Protein AF-A0A0J1GJX9-F1 (afdb_monomer)

Mean predicted aligned error: 9.59 Å

Solvent-accessible surface area (backbone atoms only — not comparable to full-atom values): 8194 Å² total; per-residue (Å²): 124,78,77,81,88,80,82,62,79,52,81,51,104,55,35,36,45,40,58,49,68,53,53,42,70,88,47,72,87,52,58,52,76,51,77,46,82,48,73,61,81,77,81,79,85,67,61,44,85,49,79,60,49,79,47,80,41,67,77,68,82,82,89,75,64,56,48,44,74,46,47,28,43,40,33,40,32,38,56,24,32,77,70,36,75,66,41,80,46,78,49,72,66,86,67,62,91,76,37,49,59,54,71,49,76,44,76,38,44,39,58,29,71,43,74,49,80,42,43,38,28,46,25,73,82,52,72,93,78,88,83,129

Structure (mmCIF, N/CA/C/O backbone):
data_AF-A0A0J1GJX9-F1
#
_entry.id   AF-A0A0J1GJX9-F1
#
loop_
_atom_site.group_PDB
_atom_site.id
_atom_site.type_symbol
_atom_site.label_atom_id
_atom_site.label_alt_id
_atom_site.label_comp_id
_atom_site.label_asym_id
_atom_site.label_entity_id
_atom_site.label_seq_id
_atom_site.pdbx_PDB_ins_code
_atom_site.Cartn_x
_atom_site.Cartn_y
_atom_site.Cartn_z
_atom_site.occupancy
_atom_site.B_iso_or_equiv
_atom_site.auth_seq_id
_atom_site.auth_comp_id
_atom_site.auth_asym_id
_atom_site.auth_atom_id
_atom_site.pdbx_PDB_model_num
ATOM 1 N N . GLN A 1 1 ? -51.329 9.943 44.774 1.00 45.72 1 GLN A N 1
ATOM 2 C CA . GLN A 1 1 ? -50.620 9.897 43.478 1.00 45.72 1 GLN A CA 1
ATOM 3 C C . GLN A 1 1 ? -49.133 9.939 43.810 1.00 45.72 1 GLN A C 1
ATOM 5 O O . GLN A 1 1 ? -48.715 10.898 44.443 1.00 45.72 1 GLN A O 1
ATOM 10 N N . VAL A 1 2 ? -48.376 8.869 43.555 1.00 42.97 2 VAL A N 1
ATOM 11 C CA . VAL A 1 2 ? -46.917 8.863 43.774 1.00 42.97 2 VAL A CA 1
ATOM 12 C C . VAL A 1 2 ? -46.301 9.543 42.557 1.00 42.97 2 VAL A C 1
ATOM 14 O O . VAL A 1 2 ? -46.530 9.093 41.439 1.00 42.97 2 VAL A O 1
ATOM 17 N N . VAL A 1 3 ? -45.600 10.656 42.757 1.00 52.66 3 VAL A N 1
ATOM 18 C CA . VAL A 1 3 ? -44.891 11.365 41.686 1.00 52.66 3 VAL A CA 1
ATOM 19 C C . VAL A 1 3 ? -43.412 11.301 42.021 1.00 52.66 3 VAL A C 1
ATOM 21 O O . VAL A 1 3 ? -42.999 11.846 43.038 1.00 52.66 3 VAL A O 1
ATOM 24 N N . ALA A 1 4 ? -42.618 10.634 41.191 1.00 44.16 4 ALA A N 1
ATOM 25 C CA . ALA A 1 4 ? -41.165 10.730 41.241 1.00 44.16 4 ALA A CA 1
ATOM 26 C C . ALA A 1 4 ? -40.578 10.222 39.926 1.00 44.16 4 ALA A C 1
ATOM 28 O O . ALA A 1 4 ? -40.877 9.090 39.556 1.00 44.16 4 ALA A O 1
ATOM 29 N N . THR A 1 5 ? -39.704 10.999 39.276 1.00 48.78 5 THR A N 1
ATOM 30 C CA . THR A 1 5 ? -38.343 10.510 38.987 1.00 48.78 5 THR A CA 1
ATOM 31 C C . THR A 1 5 ? -37.391 11.652 38.613 1.00 48.78 5 THR A C 1
ATOM 33 O O . THR A 1 5 ? -37.607 12.350 37.626 1.00 48.78 5 THR A O 1
ATOM 36 N N . THR A 1 6 ? -36.309 11.802 39.377 1.00 45.97 6 THR A N 1
ATOM 37 C CA . THR A 1 6 ? -35.096 12.529 38.974 1.00 45.97 6 THR A CA 1
ATOM 38 C C . THR A 1 6 ? -34.005 11.477 38.803 1.00 45.97 6 THR A C 1
ATOM 40 O O . THR A 1 6 ? -33.721 10.751 39.752 1.00 45.97 6 THR A O 1
ATOM 43 N N . TYR A 1 7 ? -33.418 11.364 37.610 1.00 48.31 7 TYR A N 1
ATOM 44 C CA . TYR A 1 7 ? -32.348 10.405 37.319 1.00 48.31 7 TYR A CA 1
ATOM 45 C C . TYR A 1 7 ? -30.994 11.115 37.404 1.00 48.31 7 TYR A C 1
ATOM 47 O O . TYR A 1 7 ? -30.759 12.079 36.677 1.00 48.31 7 TYR A O 1
ATOM 55 N N . VAL A 1 8 ? -30.108 10.656 38.288 1.00 50.59 8 VAL A N 1
ATOM 56 C CA . VAL A 1 8 ? -28.706 11.100 38.341 1.00 50.59 8 VAL A CA 1
ATOM 57 C C . VAL A 1 8 ? -27.851 9.962 37.798 1.00 50.59 8 VAL A C 1
ATOM 59 O O . VAL A 1 8 ? -27.886 8.861 38.342 1.00 50.59 8 VAL A O 1
ATOM 62 N N . PHE A 1 9 ? -27.117 10.219 36.716 1.00 50.31 9 PHE A N 1
ATOM 63 C CA . PHE A 1 9 ? -26.256 9.238 36.058 1.00 50.31 9 PHE A CA 1
ATOM 64 C C . PHE A 1 9 ? -24.799 9.499 36.441 1.00 50.31 9 PHE A C 1
ATOM 66 O O . PHE A 1 9 ? -24.241 10.528 36.062 1.00 50.31 9 PHE A O 1
ATOM 73 N N . ASN A 1 10 ? -24.173 8.562 37.152 1.00 51.50 10 ASN A N 1
ATOM 74 C CA . ASN A 1 10 ? -22.730 8.586 37.387 1.00 51.50 10 ASN A CA 1
ATOM 75 C C . ASN A 1 10 ? -22.075 7.580 36.435 1.00 51.50 10 ASN A C 1
ATOM 77 O O . ASN A 1 10 ? -22.388 6.390 36.468 1.00 51.50 10 ASN A O 1
ATOM 81 N N . LYS A 1 11 ? -21.207 8.066 35.543 1.00 48.53 11 LYS A N 1
ATOM 82 C CA . LYS A 1 11 ? -20.480 7.223 34.586 1.00 48.53 11 LYS A CA 1
ATOM 83 C C . LYS A 1 11 ? -19.308 6.535 35.292 1.00 48.53 11 LYS A C 1
ATOM 85 O O . LYS A 1 11 ? -18.453 7.227 35.838 1.00 48.53 11 LYS A O 1
ATOM 90 N N . GLN A 1 12 ? -19.217 5.211 35.188 1.00 51.28 12 GLN A N 1
ATOM 91 C CA . GLN A 1 12 ? -18.007 4.441 35.492 1.00 51.28 12 GLN A CA 1
ATOM 92 C C . GLN A 1 12 ? -17.601 3.649 34.245 1.00 51.28 12 GLN A C 1
ATOM 94 O O . GLN A 1 12 ? -18.264 2.680 33.909 1.00 51.28 12 GLN A O 1
ATOM 99 N N . GLU A 1 13 ? -16.558 4.114 33.549 1.00 60.91 13 GLU A N 1
ATOM 100 C CA . GLU A 1 13 ? -15.864 3.570 32.356 1.00 60.91 13 GLU A CA 1
ATOM 101 C C . GLU A 1 13 ? -16.701 2.946 31.205 1.00 60.91 13 GLU A C 1
ATOM 103 O O . GLU A 1 13 ? -16.556 3.404 30.075 1.00 60.91 13 GLU A O 1
ATOM 108 N N . THR A 1 14 ? -17.628 2.014 31.440 1.00 60.19 14 THR A N 1
ATOM 109 C CA . THR A 1 14 ? -18.564 1.423 30.447 1.00 60.19 14 THR A CA 1
ATOM 110 C C . THR A 1 14 ? -19.972 1.125 31.000 1.00 60.19 14 THR A C 1
ATOM 112 O O . THR A 1 14 ? -20.847 0.632 30.282 1.00 60.19 14 THR A O 1
ATOM 115 N N . ALA A 1 15 ? -20.220 1.455 32.268 1.00 70.56 15 ALA A N 1
ATOM 116 C CA . ALA A 1 15 ? -21.483 1.257 32.958 1.00 70.56 15 ALA A CA 1
ATOM 117 C C . ALA A 1 15 ? -22.019 2.580 33.521 1.00 70.56 15 ALA A C 1
ATOM 119 O O . ALA A 1 15 ? -21.286 3.427 34.042 1.00 70.56 15 ALA A O 1
ATOM 120 N N . TYR A 1 16 ? -23.331 2.742 33.426 1.00 81.62 16 TYR A N 1
ATOM 121 C CA . TYR A 1 16 ? -24.086 3.749 34.146 1.00 81.62 16 TYR A CA 1
ATOM 122 C C . TYR A 1 16 ? -24.694 3.087 35.376 1.00 81.62 16 TYR A C 1
ATOM 124 O O . TYR A 1 16 ? -25.414 2.092 35.261 1.00 81.62 16 TYR A O 1
ATOM 132 N N . GLU A 1 17 ? -24.433 3.657 36.546 1.00 85.44 17 GLU A N 1
ATOM 133 C CA . GLU A 1 17 ? -25.197 3.327 37.744 1.00 85.44 17 GLU A CA 1
ATOM 134 C C . GLU A 1 17 ? -26.451 4.199 37.779 1.00 85.44 17 GLU A C 1
ATOM 136 O O . GLU A 1 17 ? -26.377 5.431 37.751 1.00 85.44 17 GLU A O 1
ATOM 141 N N . ILE A 1 18 ? -27.612 3.549 37.825 1.00 86.50 18 ILE A N 1
ATOM 142 C CA . ILE A 1 18 ? -28.914 4.206 37.865 1.00 86.50 18 ILE A CA 1
ATOM 143 C C . ILE A 1 18 ? -29.496 4.014 39.260 1.00 86.50 18 ILE A C 1
ATOM 145 O O . ILE A 1 18 ? -29.917 2.917 39.632 1.00 86.50 18 ILE A O 1
ATOM 149 N N . ALA A 1 19 ? -29.543 5.097 40.031 1.00 88.69 19 ALA A N 1
ATOM 150 C CA . ALA A 1 19 ? -30.250 5.124 41.302 1.00 88.69 19 ALA A CA 1
ATOM 1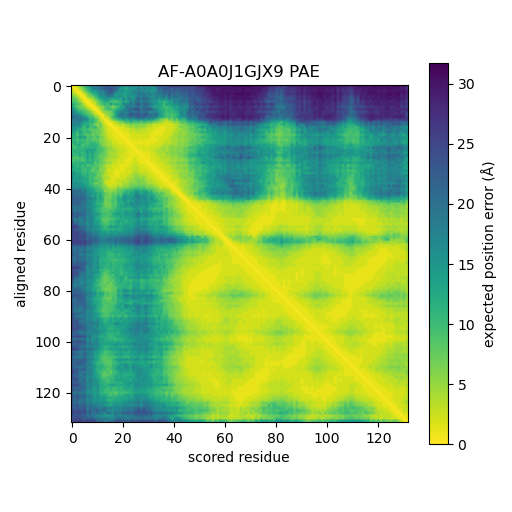51 C C . ALA A 1 19 ? -31.760 5.271 41.060 1.00 88.69 19 ALA A C 1
ATOM 153 O O . ALA A 1 19 ? -32.214 6.260 40.483 1.00 88.69 19 ALA A O 1
ATOM 154 N N . ILE A 1 20 ? -32.541 4.299 41.529 1.00 86.75 20 ILE A N 1
ATOM 155 C CA . ILE A 1 20 ? -34.004 4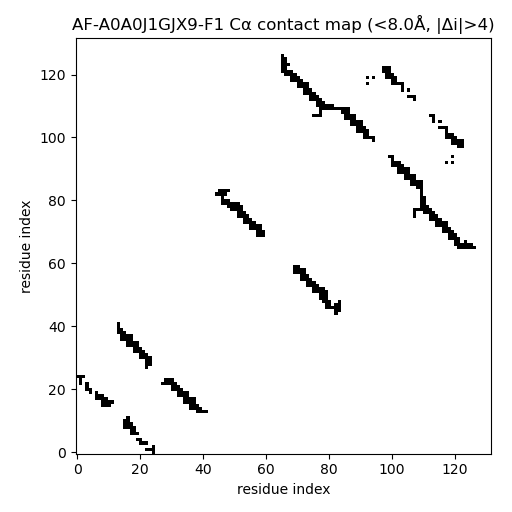.311 41.474 1.00 86.75 20 ILE A CA 1
ATOM 156 C C . ILE A 1 20 ? -34.520 4.537 42.891 1.00 86.75 20 ILE A C 1
ATOM 158 O O . ILE A 1 20 ? -34.271 3.731 43.790 1.00 86.75 20 ILE A O 1
ATOM 162 N N . GLN A 1 21 ? -35.241 5.638 43.088 1.00 93.38 21 GLN A N 1
ATOM 163 C CA . GLN A 1 21 ? -35.791 6.031 44.381 1.00 93.38 21 GLN A CA 1
ATOM 164 C C . GLN A 1 21 ? -37.315 5.955 44.364 1.00 93.38 21 GLN A C 1
ATOM 166 O O . GLN A 1 21 ? -37.963 6.474 43.454 1.00 93.38 21 GLN A O 1
ATOM 171 N N . ALA A 1 22 ? -37.885 5.354 45.404 1.00 90.50 22 ALA A N 1
ATOM 172 C CA . ALA A 1 22 ? -39.301 5.479 45.714 1.00 90.50 22 ALA A CA 1
ATOM 173 C C . ALA A 1 22 ? -39.450 6.390 46.937 1.00 90.50 22 ALA A C 1
ATOM 175 O O . ALA A 1 22 ? -38.805 6.177 47.962 1.00 90.50 22 ALA A O 1
ATOM 176 N N . VAL A 1 23 ? -40.284 7.423 46.808 1.00 93.88 23 VAL A N 1
ATOM 177 C CA . VAL A 1 23 ? -40.519 8.444 47.837 1.00 93.88 23 VAL A CA 1
ATOM 178 C C . VAL A 1 23 ? -42.016 8.513 48.113 1.00 93.88 23 VAL A C 1
ATOM 180 O O . VAL A 1 23 ? -42.827 8.552 47.183 1.00 93.88 23 VAL A O 1
ATOM 183 N N . ASN A 1 24 ? -42.407 8.514 49.387 1.00 90.12 24 ASN A N 1
ATOM 184 C CA . ASN A 1 24 ? -43.808 8.654 49.763 1.00 90.12 24 ASN A CA 1
ATOM 185 C C . ASN A 1 24 ? -44.331 10.058 49.401 1.00 90.12 24 ASN A C 1
ATOM 187 O O . ASN A 1 24 ? -43.719 11.070 49.732 1.00 90.12 24 ASN A O 1
ATOM 191 N N . GLY A 1 25 ? -45.489 10.125 48.737 1.00 86.94 25 GLY A N 1
ATOM 192 C CA . GLY A 1 25 ? -46.056 11.391 48.254 1.00 86.94 25 GLY A CA 1
ATOM 193 C C . GLY A 1 25 ? -46.633 12.314 49.336 1.00 86.94 25 GLY A C 1
ATOM 194 O O . GLY A 1 25 ? -46.917 13.469 49.037 1.00 86.94 25 GLY A O 1
ATOM 195 N N . ALA A 1 26 ? -46.836 11.825 50.562 1.00 91.06 26 ALA A N 1
ATOM 196 C CA . ALA A 1 26 ? -47.351 12.607 51.689 1.00 91.06 26 ALA A CA 1
ATOM 197 C C . ALA A 1 26 ? -46.248 13.079 52.654 1.00 91.06 26 ALA A C 1
ATOM 199 O O . ALA A 1 26 ? -46.417 14.099 53.315 1.00 91.06 26 ALA A O 1
ATOM 200 N N . ASP A 1 27 ? -45.128 12.355 52.737 1.00 88.25 27 ASP A N 1
ATOM 201 C CA . ASP A 1 27 ? -43.981 12.710 53.579 1.00 88.25 27 ASP A CA 1
ATOM 202 C C . ASP A 1 27 ? -42.686 12.177 52.949 1.00 88.25 27 ASP A C 1
ATOM 204 O O . ASP A 1 27 ? -42.430 10.972 52.928 1.00 88.25 27 ASP A O 1
ATOM 208 N N . SER A 1 28 ? -41.850 13.088 52.450 1.00 89.75 28 SER A N 1
ATOM 209 C CA . SER A 1 28 ? -40.624 12.764 51.713 1.00 89.75 28 SER A CA 1
ATOM 210 C C . SER A 1 28 ? -39.515 12.148 52.567 1.00 89.75 28 SER A C 1
ATOM 212 O O . SER A 1 28 ? -38.526 11.670 52.014 1.00 89.75 28 SER A O 1
ATOM 214 N N . ARG A 1 29 ? -39.663 12.115 53.900 1.00 91.88 29 ARG A N 1
ATOM 215 C CA . ARG A 1 29 ? -38.713 11.434 54.796 1.00 91.88 29 ARG A CA 1
ATOM 216 C C . ARG A 1 29 ? -38.795 9.913 54.684 1.00 91.88 29 ARG A C 1
ATOM 218 O O . ARG A 1 29 ? -37.841 9.231 55.048 1.00 91.88 29 ARG A O 1
ATOM 225 N N . TYR A 1 30 ? -39.910 9.379 54.184 1.00 89.81 30 TYR A N 1
ATOM 226 C CA . TYR A 1 30 ? -40.063 7.952 53.912 1.00 89.81 30 TYR A CA 1
ATOM 227 C C . TYR A 1 30 ? -39.687 7.665 52.458 1.00 89.81 30 TYR A C 1
ATOM 229 O O . TYR A 1 30 ? -40.508 7.803 51.547 1.00 89.81 30 TYR A O 1
ATOM 237 N N . LEU A 1 31 ? -38.432 7.262 52.258 1.00 93.75 31 LEU A N 1
ATOM 238 C CA . LEU A 1 31 ? -37.889 6.887 50.958 1.00 93.75 31 LEU A CA 1
ATOM 239 C C . LEU A 1 31 ? -37.059 5.605 51.038 1.00 93.75 31 LEU A C 1
ATOM 241 O O . LEU A 1 31 ? -36.501 5.270 52.084 1.00 93.75 31 LEU A O 1
ATOM 245 N N . ASN A 1 32 ? -36.941 4.920 49.906 1.00 93.31 32 ASN A N 1
ATOM 246 C CA . ASN A 1 32 ? -35.996 3.828 49.700 1.00 93.31 32 ASN A CA 1
ATOM 247 C C . ASN A 1 32 ? -35.308 3.977 48.338 1.00 93.31 32 ASN A C 1
ATOM 249 O O . ASN A 1 32 ? -35.871 4.555 47.408 1.00 93.31 32 ASN A O 1
ATOM 253 N N . GLN A 1 33 ? -34.100 3.427 48.218 1.00 92.69 33 GLN A N 1
ATOM 254 C CA . GLN A 1 33 ? -33.307 3.461 46.991 1.00 92.69 33 GLN A CA 1
ATOM 255 C C . GLN A 1 33 ? -32.789 2.063 46.645 1.00 92.69 33 GLN A C 1
ATOM 257 O O . GLN A 1 33 ? -32.406 1.301 47.532 1.00 92.69 33 GLN A O 1
ATOM 262 N N . VAL A 1 34 ? -32.747 1.755 45.352 1.00 92.00 34 VAL A N 1
ATOM 263 C CA . VAL A 1 34 ? -32.014 0.621 44.778 1.00 92.00 34 VAL A CA 1
ATOM 264 C C . VAL A 1 34 ? -31.157 1.122 43.616 1.00 92.00 34 VAL A C 1
ATOM 266 O O . VAL A 1 34 ? -31.483 2.140 43.005 1.00 92.00 34 VAL A O 1
ATOM 269 N N . THR A 1 35 ? -30.070 0.423 43.308 1.00 90.12 35 THR A N 1
ATOM 270 C CA . THR A 1 35 ? -29.209 0.735 42.162 1.00 90.12 35 THR A CA 1
ATOM 271 C C . THR A 1 35 ? -29.358 -0.343 41.095 1.00 90.12 35 THR A C 1
ATOM 273 O O . THR A 1 35 ? -29.335 -1.532 41.410 1.00 90.12 35 THR A O 1
ATOM 276 N N . ALA A 1 36 ? -29.502 0.075 39.839 1.00 88.25 36 ALA A N 1
ATOM 277 C CA . ALA A 1 36 ? -29.423 -0.785 38.665 1.00 88.25 36 ALA A CA 1
ATOM 278 C C . ALA A 1 36 ? -28.169 -0.443 37.850 1.00 88.25 36 ALA A C 1
ATOM 280 O O . ALA A 1 36 ? -27.812 0.727 37.725 1.00 88.25 36 ALA A O 1
ATOM 281 N N . ASN A 1 37 ? -27.528 -1.459 37.273 1.00 86.50 37 ASN A N 1
ATOM 282 C CA . ASN A 1 37 ? -26.391 -1.283 36.372 1.00 86.50 37 ASN A CA 1
ATOM 283 C C . ASN A 1 37 ? -26.872 -1.332 34.923 1.00 86.50 37 ASN A C 1
ATOM 285 O O . ASN A 1 37 ? -27.601 -2.250 34.545 1.00 86.50 37 ASN A O 1
ATOM 289 N N . TYR A 1 38 ? -26.443 -0.365 34.118 1.00 85.12 38 TYR A N 1
ATOM 290 C CA . TYR A 1 38 ? -26.720 -0.315 32.688 1.00 85.12 38 TYR A CA 1
ATOM 291 C C . TYR A 1 38 ? -25.409 -0.207 31.913 1.00 85.12 38 TYR A C 1
ATOM 293 O O . TYR A 1 38 ? -24.719 0.806 31.990 1.00 85.12 38 TYR A O 1
ATOM 301 N N . THR A 1 39 ? -25.051 -1.251 31.176 1.00 83.50 39 THR A N 1
ATOM 302 C CA . THR A 1 39 ? -23.817 -1.307 30.384 1.00 83.50 39 THR A CA 1
ATOM 303 C C . THR A 1 39 ? -24.109 -1.019 28.921 1.00 83.50 39 THR A C 1
ATOM 305 O O . THR A 1 39 ? -25.067 -1.556 28.365 1.00 83.50 39 THR A O 1
ATOM 308 N N . VAL A 1 40 ? -23.266 -0.203 28.290 1.00 82.56 40 VAL A N 1
ATOM 309 C CA . VAL A 1 40 ? -23.313 0.042 26.843 1.00 82.56 40 VAL A CA 1
ATOM 310 C C . VAL A 1 40 ? -22.065 -0.564 26.228 1.00 82.56 40 VAL A C 1
ATOM 312 O O . VAL A 1 40 ? -20.953 -0.239 26.643 1.00 82.56 4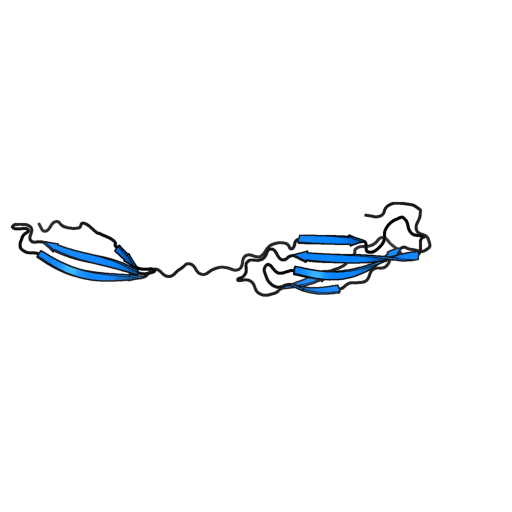0 VAL A O 1
ATOM 315 N N . GLU A 1 41 ? -22.250 -1.451 25.256 1.00 78.56 41 GLU A N 1
ATOM 316 C CA . GLU A 1 41 ? -21.134 -2.006 24.498 1.00 78.56 41 GLU A CA 1
ATOM 317 C C . GLU A 1 41 ? -20.528 -0.924 23.598 1.00 78.56 41 GLU A C 1
ATOM 319 O O . GLU A 1 41 ? -21.245 -0.105 23.013 1.00 78.56 41 GLU A O 1
ATOM 324 N N . ALA A 1 42 ? -19.197 -0.892 23.515 1.00 77.69 42 ALA A N 1
ATOM 325 C CA . ALA A 1 42 ? -18.518 0.002 22.591 1.00 77.69 42 ALA A CA 1
ATOM 326 C C . ALA A 1 42 ? -18.891 -0.375 21.145 1.00 77.69 42 ALA A C 1
ATOM 328 O O . ALA A 1 42 ? -19.048 -1.561 20.850 1.00 77.69 42 ALA A O 1
ATOM 329 N N . PRO A 1 43 ? -19.025 0.600 20.227 1.00 77.69 43 PRO A N 1
ATOM 330 C CA . PRO A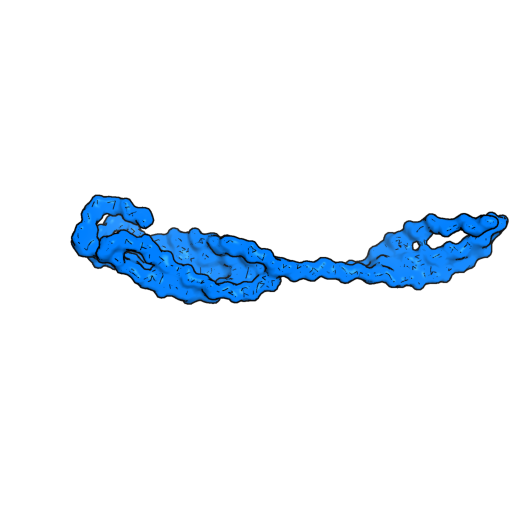 1 43 ? -19.199 0.283 18.818 1.00 77.69 43 PRO A CA 1
ATOM 331 C C . PRO A 1 43 ? -18.049 -0.609 18.352 1.00 77.69 43 PRO A C 1
ATOM 333 O O . PRO A 1 43 ? -16.886 -0.299 18.617 1.00 77.69 43 PRO A O 1
ATOM 336 N N . MET A 1 44 ? -18.369 -1.698 17.655 1.00 78.19 44 MET A N 1
ATOM 337 C CA . MET A 1 44 ? -17.345 -2.491 16.987 1.00 78.19 44 MET A CA 1
ATOM 338 C C . MET A 1 44 ? -16.667 -1.634 15.924 1.00 78.19 44 MET A C 1
ATOM 340 O O . MET A 1 44 ? -17.337 -0.989 15.113 1.00 78.19 44 MET A O 1
ATOM 344 N N . GLU A 1 45 ? -15.341 -1.637 15.926 1.00 85.12 45 GLU A N 1
ATOM 345 C CA . GLU A 1 45 ? -14.577 -0.976 14.883 1.00 85.12 45 GLU A CA 1
ATOM 346 C C . GLU A 1 45 ? -14.708 -1.782 13.583 1.00 85.12 45 GLU A C 1
ATOM 348 O O . GLU A 1 45 ? -14.559 -3.005 13.563 1.00 85.12 45 GLU A O 1
ATOM 353 N N . VAL A 1 46 ? -15.080 -1.099 12.504 1.00 91.31 46 VAL A N 1
ATOM 354 C CA . VAL A 1 46 ? -15.356 -1.713 11.201 1.00 91.31 46 VAL A CA 1
ATOM 355 C C . VAL A 1 46 ? -14.167 -1.516 10.275 1.00 91.31 46 VAL A C 1
ATOM 357 O O . VAL A 1 46 ? -13.541 -0.458 10.299 1.00 91.31 46 VAL A O 1
ATOM 360 N N . CYS A 1 47 ? -13.876 -2.515 9.442 1.00 95.06 47 CYS A N 1
ATOM 361 C CA . CYS A 1 47 ? -12.892 -2.364 8.376 1.00 95.06 47 CYS A CA 1
ATOM 362 C C . CYS A 1 47 ? -13.401 -1.361 7.331 1.00 95.06 47 CYS A C 1
ATOM 364 O O . CYS A 1 47 ? -14.463 -1.557 6.729 1.00 95.06 47 CYS A O 1
ATOM 366 N N . LEU A 1 48 ? -12.632 -0.295 7.117 1.00 96.06 48 LEU A N 1
ATOM 367 C CA . LEU A 1 48 ? -12.836 0.688 6.065 1.00 96.06 48 LEU A CA 1
ATOM 368 C C . LEU A 1 48 ? -11.680 0.598 5.072 1.00 96.06 48 LEU A C 1
ATOM 370 O O . LEU A 1 48 ? -10.559 1.001 5.372 1.00 96.06 48 LEU A O 1
ATOM 374 N N . LEU A 1 49 ? -11.988 0.096 3.879 1.00 96.12 49 LEU A N 1
ATOM 375 C CA . LEU A 1 49 ? -11.037 0.027 2.777 1.00 96.12 49 LEU A CA 1
ATOM 376 C C . LEU A 1 49 ? -10.844 1.397 2.124 1.00 96.12 49 LEU A C 1
ATOM 378 O O . LEU A 1 49 ? -11.804 2.160 1.957 1.00 96.12 49 LEU A O 1
ATOM 382 N N . ALA A 1 50 ? -9.623 1.673 1.679 1.00 95.25 50 ALA A N 1
ATOM 383 C CA . ALA A 1 50 ? -9.281 2.872 0.933 1.00 95.25 50 ALA A CA 1
ATOM 384 C C . ALA A 1 50 ? -8.202 2.600 -0.123 1.00 95.25 50 ALA A C 1
ATOM 386 O O . ALA A 1 50 ? -7.381 1.695 -0.011 1.00 95.25 50 ALA A O 1
ATOM 387 N N . ASN A 1 51 ? -8.178 3.422 -1.173 1.00 93.94 51 ASN A N 1
ATOM 388 C CA . ASN A 1 51 ? -7.182 3.275 -2.233 1.00 93.94 51 ASN A CA 1
ATOM 389 C C . ASN A 1 51 ? -5.767 3.487 -1.667 1.00 93.94 51 ASN A C 1
ATOM 391 O O . ASN A 1 51 ? -5.545 4.502 -1.001 1.00 93.94 51 ASN A O 1
ATOM 395 N N . PRO A 1 52 ? -4.787 2.617 -1.955 1.00 95.69 52 PRO A N 1
ATOM 396 C CA . PRO A 1 52 ? -3.419 2.842 -1.516 1.00 95.69 52 PRO A CA 1
ATOM 397 C C . PRO A 1 52 ? -2.806 4.052 -2.233 1.00 95.69 52 PRO A C 1
ATOM 399 O O . PRO A 1 52 ? -3.139 4.362 -3.379 1.00 95.69 52 PRO A O 1
ATOM 402 N N . VAL A 1 53 ? -1.869 4.726 -1.569 1.00 97.38 53 VAL A N 1
ATOM 403 C CA . VAL A 1 53 ? -1.051 5.774 -2.197 1.00 97.38 53 VAL A CA 1
ATOM 404 C C . VAL A 1 53 ? 0.197 5.134 -2.782 1.00 97.38 53 VAL A C 1
ATOM 406 O O . VAL A 1 53 ? 0.913 4.427 -2.073 1.00 97.38 53 VAL A O 1
ATOM 409 N N . LEU A 1 54 ? 0.482 5.420 -4.053 1.00 96.38 54 LEU A N 1
ATOM 410 C CA . LEU A 1 54 ? 1.699 4.987 -4.733 1.00 96.38 54 LEU A CA 1
ATOM 411 C C . LEU A 1 54 ? 2.634 6.178 -4.968 1.00 96.38 54 LEU A C 1
ATOM 413 O O . LEU A 1 54 ? 2.246 7.178 -5.568 1.00 96.38 54 LEU A O 1
ATOM 417 N N . ALA A 1 55 ? 3.882 6.041 -4.527 1.00 96.12 55 ALA A N 1
ATOM 418 C CA . ALA A 1 55 ? 4.968 6.968 -4.817 1.00 96.12 55 ALA A CA 1
ATOM 419 C C . ALA A 1 55 ? 6.070 6.250 -5.602 1.00 96.12 55 ALA A C 1
ATOM 421 O O . ALA A 1 55 ? 6.455 5.134 -5.255 1.00 96.12 55 ALA A O 1
ATOM 422 N N . LEU A 1 56 ? 6.595 6.897 -6.641 1.00 94.69 56 LEU A N 1
ATOM 423 C CA . LEU A 1 56 ? 7.633 6.338 -7.504 1.00 94.69 56 LEU A CA 1
ATOM 424 C C . LEU A 1 56 ? 8.889 7.207 -7.448 1.00 94.69 56 LEU A C 1
ATOM 426 O O . LEU A 1 56 ? 8.811 8.432 -7.507 1.00 94.69 56 LEU A O 1
ATOM 430 N N . THR A 1 57 ? 10.058 6.584 -7.339 1.00 94.88 57 THR A N 1
ATOM 431 C CA . THR A 1 57 ? 11.355 7.269 -7.419 1.00 94.88 57 THR A CA 1
ATOM 432 C C . THR A 1 57 ? 12.241 6.565 -8.434 1.00 94.88 57 THR A C 1
ATOM 434 O O . THR A 1 57 ? 12.427 5.354 -8.355 1.00 94.88 57 THR A O 1
ATOM 437 N N . ALA A 1 58 ? 12.785 7.311 -9.394 1.00 93.38 58 ALA A N 1
ATOM 438 C CA . ALA A 1 58 ? 13.758 6.782 -10.343 1.00 93.38 58 ALA A CA 1
ATOM 439 C C . ALA A 1 58 ? 15.106 6.545 -9.642 1.00 93.38 58 ALA A C 1
ATOM 441 O O . ALA A 1 58 ? 15.608 7.419 -8.938 1.00 93.38 58 ALA A O 1
ATOM 442 N N . ASN A 1 59 ? 15.703 5.371 -9.854 1.00 90.75 59 ASN A N 1
ATOM 443 C CA . ASN A 1 59 ? 16.999 4.997 -9.276 1.00 90.75 59 ASN A CA 1
ATOM 444 C C . ASN A 1 59 ? 18.196 5.486 -10.122 1.00 90.75 59 ASN A C 1
ATOM 446 O O . ASN A 1 59 ? 19.347 5.208 -9.794 1.00 90.75 59 ASN A O 1
ATOM 450 N N . GLN A 1 60 ? 17.921 6.219 -11.202 1.00 88.06 60 GLN A N 1
ATOM 451 C CA . GLN A 1 60 ? 18.878 6.879 -12.087 1.00 88.06 60 GLN A CA 1
ATOM 452 C C . GLN A 1 60 ? 18.381 8.283 -12.438 1.00 88.06 60 GLN A C 1
ATOM 454 O O . GLN A 1 60 ? 17.190 8.578 -12.334 1.00 88.06 60 GLN A O 1
ATOM 459 N N . SER A 1 61 ? 19.302 9.132 -12.883 1.00 86.50 61 SER A N 1
ATOM 460 C CA . SER A 1 61 ? 19.039 10.515 -13.278 1.00 86.50 61 SER A CA 1
ATOM 461 C C . SER A 1 61 ? 19.496 10.775 -14.708 1.00 86.5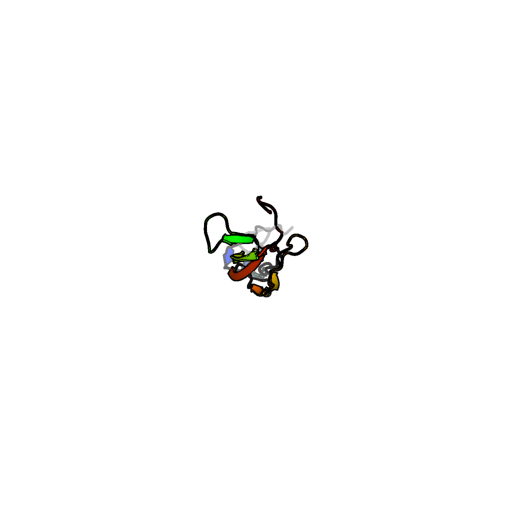0 61 SER A C 1
ATOM 463 O O . SER A 1 61 ? 20.546 10.273 -15.107 1.00 86.50 61 SER A O 1
ATOM 465 N N . GLY A 1 62 ? 18.780 11.651 -15.409 1.00 86.69 62 GLY A N 1
ATOM 466 C CA . GLY A 1 62 ? 19.126 12.077 -16.762 1.00 86.69 62 GLY A CA 1
ATOM 467 C C . GLY A 1 62 ? 18.488 11.216 -17.848 1.00 86.69 62 GLY A C 1
ATOM 468 O O . GLY A 1 62 ? 17.747 10.273 -17.574 1.00 86.69 62 GLY A O 1
ATOM 469 N N . GLU A 1 63 ? 18.761 11.595 -19.090 1.00 90.06 63 GLU A N 1
ATOM 470 C CA . GLU A 1 63 ? 18.292 10.893 -20.281 1.00 90.06 63 GLU A CA 1
ATOM 471 C C . GLU A 1 63 ? 19.108 9.615 -20.508 1.00 90.06 63 GLU A C 1
ATOM 473 O O . GLU A 1 63 ? 20.300 9.552 -20.196 1.00 90.06 63 GLU A O 1
ATOM 478 N N . VAL A 1 64 ? 18.465 8.586 -21.059 1.00 93.94 64 VAL A N 1
ATOM 479 C CA . VAL A 1 64 ? 19.097 7.301 -21.379 1.00 93.94 64 VAL A CA 1
ATOM 480 C C . VAL A 1 64 ? 18.905 6.968 -22.852 1.00 93.94 64 VAL A C 1
ATOM 482 O O . VAL A 1 64 ? 17.928 7.387 -23.470 1.00 93.94 64 VAL A O 1
ATOM 485 N N . ALA A 1 65 ? 19.829 6.192 -23.416 1.00 95.31 65 ALA A N 1
ATOM 486 C CA . ALA A 1 65 ? 19.699 5.719 -24.789 1.00 95.31 65 ALA A CA 1
ATOM 487 C C . ALA A 1 65 ? 18.510 4.739 -24.937 1.00 95.31 65 ALA A C 1
ATOM 489 O O . ALA A 1 65 ? 18.184 4.027 -23.977 1.00 95.31 65 ALA A O 1
ATOM 490 N N . PRO A 1 66 ? 17.893 4.637 -26.128 1.00 96.25 66 PRO A N 1
ATOM 491 C CA . PRO A 1 66 ? 16.932 3.577 -26.447 1.00 96.25 66 PRO A CA 1
ATOM 492 C C . PRO A 1 66 ? 17.479 2.179 -26.112 1.00 96.25 66 PRO A C 1
ATOM 494 O O . PRO A 1 66 ? 18.678 1.929 -26.251 1.00 96.25 66 PRO A O 1
ATOM 497 N N . GLY A 1 67 ? 16.626 1.266 -25.641 1.00 96.38 67 GLY A N 1
ATOM 498 C CA . GLY A 1 67 ? 17.040 -0.070 -25.193 1.00 96.38 67 GLY A CA 1
ATOM 499 C C . GLY A 1 67 ? 17.587 -0.131 -23.763 1.00 96.38 67 GLY A C 1
ATOM 500 O O . GLY A 1 67 ? 17.914 -1.215 -23.278 1.00 96.38 67 GLY A O 1
ATOM 501 N N . THR A 1 68 ? 17.718 1.007 -23.076 1.00 96.56 68 THR A N 1
ATOM 502 C CA . THR A 1 68 ? 18.252 1.041 -21.708 1.00 96.56 68 THR A CA 1
ATOM 503 C C . THR A 1 68 ? 17.190 0.626 -20.696 1.00 96.56 68 THR A C 1
ATOM 505 O O . THR A 1 68 ? 16.047 1.079 -20.753 1.00 96.56 68 THR A O 1
ATOM 508 N N . THR A 1 69 ? 17.589 -0.194 -19.723 1.00 96.62 69 THR A N 1
ATOM 509 C CA . THR A 1 69 ? 16.768 -0.507 -18.550 1.00 96.62 69 THR A CA 1
ATOM 510 C C . THR A 1 69 ? 16.924 0.558 -17.472 1.00 96.62 69 THR A C 1
ATOM 512 O O . THR A 1 69 ? 18.029 0.860 -17.023 1.00 96.62 69 THR A O 1
ATOM 515 N N . VAL A 1 70 ? 15.790 1.074 -17.023 1.00 95.75 70 VAL A N 1
ATOM 516 C CA . VAL A 1 70 ? 15.631 2.120 -16.021 1.00 95.75 70 VAL A CA 1
ATOM 517 C C . VAL A 1 70 ? 14.906 1.503 -14.826 1.00 95.75 70 VAL A C 1
AT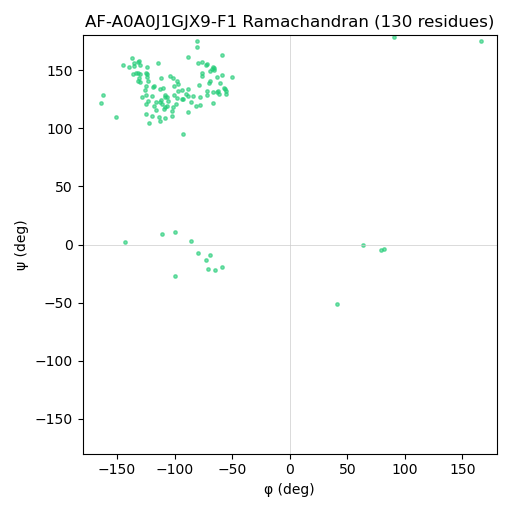OM 519 O O . VAL A 1 70 ? 13.825 0.936 -14.965 1.00 95.75 70 VAL A O 1
ATOM 522 N N . SER A 1 71 ? 15.521 1.568 -13.647 1.00 95.75 71 SER A N 1
ATOM 523 C CA . SER A 1 71 ? 14.985 1.003 -12.409 1.00 95.75 71 SER A CA 1
ATOM 524 C C . SER A 1 71 ? 14.269 2.074 -11.590 1.00 95.75 71 SER A C 1
ATOM 526 O O . SER A 1 71 ? 14.759 3.194 -11.429 1.00 95.75 71 SER A O 1
ATOM 528 N N . TYR A 1 72 ? 13.126 1.721 -11.024 1.00 95.88 72 TYR A N 1
ATOM 529 C CA . TYR A 1 72 ? 12.310 2.566 -10.167 1.00 95.88 72 TYR A CA 1
ATOM 530 C C . TYR A 1 72 ? 12.060 1.869 -8.837 1.00 95.88 72 TYR A C 1
ATOM 532 O O . TYR A 1 72 ? 11.945 0.648 -8.768 1.00 95.88 72 TYR A O 1
ATOM 540 N N . THR A 1 73 ? 11.952 2.654 -7.774 1.00 97.19 73 THR A N 1
ATOM 541 C CA . THR A 1 73 ? 11.454 2.199 -6.479 1.00 97.19 73 THR A CA 1
ATOM 542 C C . THR A 1 73 ? 10.012 2.668 -6.334 1.00 97.19 73 THR A C 1
ATOM 544 O O . THR A 1 73 ? 9.760 3.869 -6.212 1.00 97.19 73 THR A O 1
ATOM 547 N N . ALA A 1 74 ? 9.073 1.726 -6.367 1.00 97.12 74 ALA A N 1
ATOM 548 C CA . ALA A 1 74 ? 7.656 1.962 -6.121 1.00 97.12 74 ALA A CA 1
ATOM 549 C C . ALA A 1 74 ? 7.361 1.708 -4.641 1.00 97.12 74 ALA A C 1
ATOM 551 O O . ALA A 1 74 ? 7.679 0.641 -4.125 1.00 97.12 74 ALA A O 1
ATOM 552 N N . THR A 1 75 ? 6.778 2.687 -3.956 1.00 97.44 75 THR A N 1
ATOM 553 C CA . THR A 1 75 ? 6.390 2.598 -2.544 1.00 97.44 75 THR A CA 1
ATOM 554 C C . THR A 1 75 ? 4.884 2.749 -2.424 1.00 97.44 75 THR A C 1
ATOM 556 O O . THR A 1 75 ? 4.337 3.788 -2.791 1.00 97.44 75 THR A O 1
ATOM 559 N N . LEU A 1 76 ? 4.231 1.719 -1.895 1.00 97.88 76 LEU A N 1
ATOM 560 C CA . LEU A 1 76 ? 2.812 1.702 -1.581 1.00 97.88 76 LEU A CA 1
ATOM 561 C C . LEU A 1 76 ? 2.602 2.005 -0.100 1.00 97.88 76 LEU A C 1
ATOM 563 O O . LEU A 1 76 ? 3.357 1.542 0.755 1.00 97.88 76 LEU A O 1
ATOM 567 N N . THR A 1 77 ? 1.561 2.773 0.197 1.00 97.81 77 THR A N 1
ATOM 568 C CA . THR A 1 77 ? 1.065 3.027 1.555 1.00 97.81 77 THR A CA 1
ATOM 569 C C . THR A 1 77 ? -0.410 2.650 1.604 1.00 97.81 77 THR A C 1
ATOM 571 O O . THR A 1 77 ? -1.192 3.207 0.829 1.00 97.81 77 THR A O 1
ATOM 574 N N . SER A 1 78 ? -0.786 1.715 2.480 1.00 97.88 78 SER A N 1
ATOM 575 C CA . SER A 1 78 ? -2.199 1.396 2.714 1.00 97.88 78 SER A CA 1
ATOM 576 C C . SER A 1 78 ? -2.858 2.568 3.431 1.00 97.88 78 SER A C 1
ATOM 578 O O . SER A 1 78 ? -2.256 3.217 4.288 1.00 97.88 78 SER A O 1
ATOM 580 N N . GLN A 1 79 ? -4.096 2.847 3.035 1.00 97.31 79 GLN A N 1
ATOM 581 C CA . GLN A 1 79 ? -4.975 3.797 3.709 1.00 97.31 79 GLN A CA 1
ATOM 582 C C . GLN A 1 79 ? -6.148 3.082 4.400 1.00 97.31 79 GLN A C 1
ATOM 584 O O . GLN A 1 79 ? -7.081 3.746 4.847 1.00 97.31 79 GLN A O 1
ATOM 589 N N . ASP A 1 80 ? -6.108 1.749 4.465 1.00 96.94 80 ASP A N 1
ATOM 590 C CA . ASP A 1 80 ? -7.125 0.941 5.131 1.00 96.94 80 ASP A CA 1
ATOM 591 C C . ASP A 1 80 ? -7.059 1.157 6.647 1.00 96.94 80 ASP A C 1
ATOM 593 O O . ASP A 1 80 ? -5.988 1.424 7.204 1.00 96.94 80 ASP A O 1
ATOM 597 N N . SER A 1 81 ? -8.202 1.037 7.323 1.00 94.88 81 SER A N 1
ATOM 598 C CA . SER A 1 81 ? -8.240 1.067 8.788 1.00 94.88 81 SER A CA 1
ATOM 599 C C . SER A 1 81 ? -7.514 -0.138 9.389 1.00 94.88 81 SER A C 1
ATOM 601 O O . SER A 1 81 ? -7.499 -1.217 8.801 1.00 94.88 81 SER A O 1
ATOM 603 N N . GLU A 1 82 ? -6.973 0.015 10.601 1.00 93.81 82 GLU A N 1
ATOM 604 C CA . GLU A 1 82 ? -6.190 -1.026 11.298 1.00 93.81 82 GLU A CA 1
ATOM 605 C C . GLU A 1 82 ? -6.963 -2.337 11.532 1.00 93.81 82 GLU A C 1
ATOM 607 O O . GLU A 1 82 ? -6.366 -3.386 11.749 1.00 93.81 82 GLU A O 1
ATOM 612 N N . THR A 1 83 ? -8.293 -2.286 11.466 1.00 93.62 83 THR A N 1
ATOM 613 C CA . THR A 1 83 ? -9.199 -3.436 11.585 1.00 93.62 83 THR A CA 1
ATOM 614 C C . THR A 1 83 ? -9.346 -4.278 10.324 1.00 93.62 83 THR A C 1
ATOM 616 O O . THR A 1 83 ? -10.028 -5.304 10.364 1.00 93.62 83 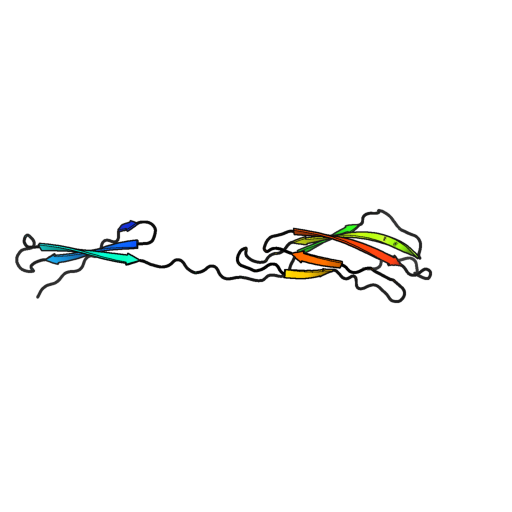THR A O 1
ATOM 619 N N . CYS A 1 84 ? -8.786 -3.844 9.198 1.00 96.12 84 CYS A N 1
ATOM 620 C CA . CYS A 1 84 ? -8.814 -4.610 7.961 1.00 96.12 84 CYS A CA 1
ATOM 621 C C . CYS A 1 84 ? -7.759 -5.722 7.955 1.00 96.12 84 CYS A C 1
ATOM 623 O O . CYS A 1 84 ? -6.737 -5.639 8.629 1.00 96.12 84 CYS A O 1
ATOM 625 N N . ASP A 1 85 ? -7.993 -6.754 7.148 1.00 96.56 85 ASP A N 1
ATOM 626 C CA . ASP A 1 85 ? -6.969 -7.756 6.859 1.00 96.56 85 ASP A CA 1
ATOM 627 C C . ASP A 1 85 ? -5.935 -7.205 5.865 1.00 96.56 85 ASP A C 1
ATOM 629 O O . ASP A 1 85 ? -6.225 -6.305 5.071 1.00 96.56 85 ASP A O 1
ATOM 633 N N . ALA A 1 86 ? -4.735 -7.786 5.865 1.00 96.62 86 ALA A N 1
ATOM 634 C CA . ALA A 1 86 ? -3.715 -7.471 4.874 1.00 96.62 86 ALA A CA 1
ATOM 635 C C . ALA A 1 86 ? -4.191 -7.792 3.447 1.00 96.62 86 ALA A C 1
ATOM 637 O O . ALA A 1 86 ? -4.770 -8.850 3.181 1.00 96.62 86 ALA A O 1
ATOM 638 N N . ALA A 1 87 ? -3.879 -6.903 2.507 1.00 95.75 87 ALA A N 1
ATOM 639 C CA . ALA A 1 87 ? -4.235 -7.053 1.103 1.00 95.75 87 ALA A CA 1
ATOM 640 C C . ALA A 1 87 ? -3.025 -7.467 0.258 1.00 95.75 87 ALA A C 1
ATOM 642 O O . ALA A 1 87 ? -1.900 -7.027 0.491 1.00 95.75 87 ALA A O 1
ATOM 643 N N . VAL A 1 88 ? -3.260 -8.284 -0.768 1.00 96.38 88 VAL A N 1
ATOM 644 C CA . VAL A 1 88 ? -2.257 -8.582 -1.798 1.00 96.38 88 VAL A CA 1
ATOM 645 C C . VAL A 1 88 ? -2.448 -7.605 -2.954 1.00 96.38 88 VAL A C 1
ATOM 647 O O . VAL A 1 88 ? -3.548 -7.493 -3.491 1.00 96.38 88 VAL A O 1
ATOM 650 N N . VAL A 1 89 ? -1.384 -6.893 -3.321 1.00 96.25 89 VAL A N 1
ATOM 651 C CA . VAL A 1 89 ? -1.407 -5.840 -4.340 1.00 96.25 89 VAL A CA 1
ATOM 652 C C . VAL A 1 89 ? -0.376 -6.132 -5.422 1.00 96.25 89 VAL A C 1
ATOM 654 O O . VAL A 1 89 ? 0.806 -6.328 -5.130 1.00 96.25 89 VAL A O 1
ATOM 657 N N . ASP A 1 90 ? -0.824 -6.105 -6.675 1.00 96.56 90 ASP A N 1
ATOM 658 C CA . ASP A 1 90 ? 0.043 -6.198 -7.845 1.00 96.56 90 ASP A CA 1
ATOM 659 C C . ASP A 1 90 ? 0.534 -4.812 -8.273 1.00 96.56 90 ASP A C 1
ATOM 661 O O . ASP A 1 90 ? -0.228 -3.848 -8.378 1.00 96.56 90 ASP A O 1
ATOM 665 N N . VAL A 1 91 ? 1.830 -4.720 -8.547 1.00 96.38 91 VAL A N 1
ATOM 666 C CA . VAL A 1 91 ? 2.512 -3.523 -9.033 1.00 96.38 91 VAL A CA 1
ATOM 667 C C . VAL A 1 91 ? 2.978 -3.803 -10.452 1.00 96.38 91 VAL A C 1
ATOM 669 O O . VAL A 1 91 ? 3.927 -4.559 -10.673 1.00 96.38 91 VAL A O 1
ATOM 672 N N . ILE A 1 92 ? 2.283 -3.192 -11.407 1.00 95.62 92 ILE A N 1
ATOM 673 C CA . ILE A 1 92 ? 2.491 -3.375 -12.844 1.00 95.62 92 ILE A CA 1
ATOM 674 C C . ILE A 1 92 ? 2.768 -2.030 -13.517 1.00 95.62 92 ILE A C 1
ATOM 676 O O . ILE A 1 92 ? 2.183 -1.011 -13.144 1.00 95.62 92 ILE A O 1
ATOM 680 N N . ALA A 1 93 ? 3.641 -2.030 -14.524 1.00 94.94 93 ALA A N 1
ATOM 681 C CA . ALA A 1 93 ? 3.828 -0.887 -15.410 1.00 94.94 93 ALA A CA 1
ATOM 682 C C . ALA A 1 93 ? 3.085 -1.128 -16.724 1.00 94.94 93 ALA A C 1
ATOM 684 O O . ALA A 1 93 ? 3.297 -2.145 -17.383 1.00 94.94 93 ALA A O 1
ATOM 685 N N . ASN A 1 94 ? 2.263 -0.167 -17.136 1.00 93.81 94 ASN A N 1
ATOM 686 C CA . ASN A 1 94 ? 1.759 -0.125 -18.504 1.00 93.81 94 ASN A CA 1
ATOM 687 C C . ASN A 1 94 ? 2.769 0.663 -19.334 1.00 93.81 94 ASN A C 1
ATOM 689 O O . ASN A 1 94 ? 2.972 1.847 -19.078 1.00 93.81 94 ASN A O 1
ATOM 693 N N . VAL A 1 95 ? 3.423 0.001 -20.284 1.00 94.88 95 VAL A N 1
ATOM 694 C CA . VAL A 1 95 ? 4.488 0.597 -21.101 1.00 94.88 95 VAL A CA 1
ATOM 695 C C . VAL A 1 95 ? 4.072 0.681 -22.573 1.00 94.88 95 VAL A C 1
ATOM 697 O O . VAL A 1 95 ? 3.203 -0.086 -22.992 1.00 94.88 95 VAL A O 1
ATOM 700 N N . PRO A 1 96 ? 4.661 1.599 -23.366 1.00 94.81 96 PRO A N 1
ATOM 701 C CA . PRO A 1 96 ? 4.390 1.696 -24.800 1.00 94.81 96 PRO A CA 1
ATOM 702 C C . PRO A 1 96 ? 4.703 0.406 -25.572 1.00 94.81 96 PRO A C 1
ATOM 704 O O . PRO A 1 96 ? 5.472 -0.443 -25.118 1.00 94.81 96 PRO A O 1
ATOM 707 N N . ASP A 1 97 ? 4.171 0.287 -26.789 1.00 93.19 97 ASP A N 1
ATOM 708 C CA . ASP A 1 97 ? 4.443 -0.866 -27.652 1.00 93.19 97 ASP A CA 1
ATOM 709 C C . ASP A 1 97 ? 5.950 -1.054 -27.904 1.00 93.19 97 ASP A C 1
ATOM 711 O O . ASP A 1 97 ? 6.691 -0.111 -28.194 1.00 93.19 97 ASP A O 1
ATOM 715 N N . GLY A 1 98 ? 6.411 -2.302 -27.789 1.00 94.44 98 GLY A N 1
ATOM 716 C CA . GLY A 1 98 ? 7.821 -2.672 -27.947 1.00 94.44 98 GLY A CA 1
ATOM 717 C C . GLY A 1 98 ? 8.706 -2.383 -26.729 1.00 94.44 98 GLY A C 1
ATOM 718 O O . GLY A 1 98 ? 9.878 -2.753 -26.745 1.00 94.44 98 GLY A O 1
ATOM 719 N N . TRP A 1 99 ? 8.172 -1.755 -25.679 1.00 97.25 99 TRP A N 1
ATOM 720 C CA . TRP A 1 99 ? 8.841 -1.631 -24.385 1.00 97.25 99 TRP A CA 1
ATOM 721 C C . TRP A 1 99 ? 8.514 -2.845 -23.512 1.00 97.25 99 TRP A C 1
ATOM 723 O O . TRP A 1 99 ? 7.538 -3.560 -23.746 1.00 97.25 99 TRP A O 1
ATOM 733 N N . THR A 1 100 ? 9.319 -3.075 -22.478 1.00 97.69 100 THR A N 1
ATOM 734 C CA . THR A 1 100 ? 9.077 -4.150 -21.506 1.00 97.69 100 THR A CA 1
ATOM 735 C C . THR A 1 100 ? 9.201 -3.639 -20.082 1.00 97.69 100 THR A C 1
ATOM 737 O O . THR A 1 100 ? 10.037 -2.781 -19.805 1.00 97.69 100 THR A O 1
ATOM 740 N N . ALA A 1 101 ? 8.425 -4.213 -19.168 1.00 97.50 101 ALA A N 1
ATOM 741 C CA . ALA A 1 101 ? 8.566 -3.988 -17.738 1.00 97.50 101 ALA A CA 1
ATOM 742 C C . ALA A 1 101 ? 8.379 -5.290 -16.959 1.00 97.50 101 ALA A C 1
ATOM 744 O O . ALA A 1 101 ? 7.687 -6.200 -17.423 1.00 97.50 101 ALA A O 1
ATOM 745 N N . ASP A 1 102 ? 8.995 -5.373 -15.784 1.00 96.56 102 ASP A N 1
ATOM 746 C CA . ASP A 1 102 ? 8.669 -6.414 -14.815 1.00 96.56 102 ASP A CA 1
ATOM 747 C C . ASP A 1 102 ? 7.400 -6.059 -14.015 1.00 96.56 102 ASP A C 1
ATOM 749 O O . ASP A 1 102 ? 6.833 -4.969 -14.112 1.00 96.56 102 ASP A O 1
ATOM 753 N N . SER A 1 103 ? 6.913 -7.034 -13.253 1.00 96.19 103 SER A N 1
ATOM 754 C CA . SER A 1 103 ? 5.763 -6.901 -12.363 1.00 96.19 103 SER A CA 1
ATOM 755 C C . SER A 1 103 ? 6.104 -7.510 -11.014 1.00 96.19 103 SER A C 1
ATOM 757 O O . SER A 1 103 ? 6.828 -8.505 -10.949 1.00 96.19 103 SER A O 1
ATOM 759 N N . ASN A 1 104 ? 5.545 -6.957 -9.943 1.00 97.06 104 ASN A N 1
ATOM 760 C CA . ASN A 1 104 ? 5.753 -7.454 -8.587 1.00 97.06 104 ASN A CA 1
ATOM 761 C C . ASN A 1 104 ? 4.421 -7.621 -7.862 1.00 97.06 104 ASN A C 1
ATOM 763 O O . ASN A 1 104 ? 3.457 -6.929 -8.172 1.00 97.06 104 ASN A O 1
ATOM 767 N N . THR A 1 105 ? 4.408 -8.461 -6.834 1.00 96.12 105 THR A N 1
ATOM 768 C CA . THR A 1 105 ? 3.274 -8.608 -5.919 1.00 96.12 105 THR A CA 1
ATOM 769 C C . THR A 1 105 ? 3.766 -8.380 -4.496 1.00 96.12 105 THR A C 1
ATOM 771 O O . THR A 1 105 ? 4.828 -8.880 -4.116 1.00 96.12 105 THR A O 1
ATOM 774 N N . VAL A 1 106 ? 3.008 -7.621 -3.706 1.00 96.56 106 VAL A N 1
ATOM 775 C CA . VAL A 1 106 ? 3.307 -7.351 -2.293 1.00 96.56 106 VAL A CA 1
ATOM 776 C C . VAL A 1 106 ? 2.100 -7.600 -1.413 1.00 96.56 106 VAL A C 1
ATOM 778 O O . VAL A 1 106 ? 0.969 -7.338 -1.808 1.00 96.56 106 VAL A O 1
ATOM 781 N N . THR A 1 107 ? 2.358 -8.049 -0.190 1.00 96.69 107 THR A N 1
ATOM 782 C CA . THR A 1 107 ? 1.370 -8.011 0.886 1.00 96.69 107 THR A CA 1
ATOM 783 C C . THR A 1 107 ? 1.490 -6.673 1.602 1.00 96.69 107 THR A C 1
ATOM 785 O O . THR A 1 107 ? 2.588 -6.273 1.996 1.00 96.69 107 THR A O 1
ATOM 788 N N . LEU A 1 108 ? 0.368 -5.976 1.744 1.00 97.44 108 LEU A N 1
ATOM 789 C CA . LEU A 1 108 ? 0.273 -4.670 2.369 1.00 97.44 108 LEU A CA 1
ATOM 790 C C . LEU A 1 108 ? -0.665 -4.766 3.574 1.00 97.44 108 LEU A C 1
ATOM 792 O O . LEU A 1 108 ? -1.868 -4.965 3.425 1.00 97.44 108 LEU A O 1
ATOM 796 N N . GLU A 1 109 ? -0.084 -4.645 4.763 1.00 97.75 109 GLU A N 1
ATOM 797 C CA . GLU A 1 109 ? -0.823 -4.551 6.025 1.00 97.75 109 GLU A CA 1
ATOM 798 C C . GLU A 1 109 ? -1.639 -3.243 6.076 1.00 97.75 109 GLU A C 1
ATOM 800 O O . GLU A 1 109 ? -1.197 -2.238 5.497 1.00 97.75 109 GLU A O 1
ATOM 805 N N . PRO A 1 110 ? -2.785 -3.208 6.782 1.00 97.00 110 PRO A N 1
ATOM 806 C CA . PRO A 1 110 ? -3.561 -1.982 6.970 1.00 97.00 110 PRO A CA 1
ATOM 807 C C . PRO A 1 110 ? -2.713 -0.871 7.604 1.00 97.00 110 PRO A C 1
ATOM 809 O O . PRO A 1 110 ? -1.939 -1.109 8.532 1.00 97.00 110 PRO A O 1
ATOM 812 N N . GLY A 1 111 ? -2.790 0.346 7.056 1.00 95.12 111 GLY A N 1
ATOM 813 C CA . GLY A 1 111 ? -1.937 1.482 7.449 1.00 95.12 111 GLY A CA 1
ATOM 814 C C . GLY A 1 111 ? -0.430 1.295 7.183 1.00 95.12 111 GLY A C 1
ATOM 815 O O . GLY A 1 111 ? 0.378 2.188 7.459 1.00 95.12 111 GLY A O 1
ATOM 816 N N . GLY A 1 112 ? -0.031 0.141 6.644 1.00 96.44 112 GLY A N 1
ATOM 817 C CA . GLY A 1 112 ? 1.348 -0.253 6.407 1.00 96.44 112 GLY A CA 1
ATOM 818 C C . GLY A 1 112 ? 1.954 0.343 5.139 1.00 96.44 112 GLY A C 1
ATOM 819 O O . GLY A 1 112 ? 1.300 1.012 4.333 1.00 96.44 112 GLY A O 1
ATOM 820 N N . LYS A 1 113 ? 3.252 0.080 4.950 1.00 97.12 113 LYS A N 1
ATOM 821 C CA . LYS A 1 113 ? 4.018 0.486 3.764 1.00 97.12 113 LYS A CA 1
ATOM 822 C C . LYS A 1 113 ? 4.822 -0.679 3.207 1.00 97.12 113 LYS A C 1
ATOM 824 O O . LYS A 1 113 ? 5.434 -1.420 3.972 1.00 97.12 113 LYS A O 1
ATOM 829 N N . ALA A 1 114 ? 4.880 -0.780 1.884 1.00 97.19 114 ALA A N 1
ATOM 830 C CA . ALA A 1 114 ? 5.698 -1.755 1.169 1.00 97.19 114 ALA A CA 1
ATOM 831 C C . ALA A 1 114 ? 6.409 -1.090 -0.016 1.00 97.19 114 ALA A C 1
ATOM 833 O O . ALA A 1 114 ? 5.856 -0.189 -0.646 1.00 97.19 114 ALA A O 1
ATOM 834 N N . SER A 1 115 ? 7.620 -1.544 -0.340 1.00 96.56 115 SER A N 1
ATOM 835 C CA . SER A 1 115 ? 8.385 -1.034 -1.483 1.00 96.56 115 SER A CA 1
ATOM 836 C C . SER A 1 115 ? 8.899 -2.169 -2.360 1.00 96.56 115 SER A C 1
ATOM 838 O O . SER A 1 115 ? 9.390 -3.176 -1.853 1.00 96.56 115 SER A O 1
ATOM 840 N N . VAL A 1 116 ? 8.840 -1.972 -3.677 1.00 97.12 116 VAL A N 1
ATOM 841 C CA . VAL A 1 116 ? 9.367 -2.896 -4.692 1.00 97.12 116 VAL A CA 1
ATOM 842 C C . VAL A 1 116 ? 10.202 -2.162 -5.725 1.00 97.12 116 VAL A C 1
ATOM 844 O O . VAL A 1 116 ? 10.053 -0.955 -5.929 1.00 97.12 116 VAL A O 1
ATOM 847 N N . LYS A 1 117 ? 11.088 -2.907 -6.389 1.00 96.69 117 LYS A N 1
ATOM 848 C CA . LYS A 1 117 ? 11.815 -2.417 -7.558 1.00 96.69 117 LYS A CA 1
ATOM 849 C C . LYS A 1 117 ? 11.072 -2.806 -8.825 1.00 96.69 117 LYS A C 1
ATOM 851 O O . LYS A 1 117 ? 10.692 -3.960 -8.972 1.00 96.69 117 LYS A O 1
ATOM 856 N N . LEU A 1 118 ? 10.920 -1.842 -9.720 1.00 96.88 118 LEU A N 1
ATOM 857 C CA . LEU A 1 118 ? 10.271 -1.986 -11.014 1.00 96.88 118 LEU A CA 1
ATOM 858 C C . LEU A 1 118 ? 11.267 -1.561 -12.092 1.00 96.88 118 LEU A C 1
ATOM 860 O O . LEU A 1 118 ? 11.796 -0.453 -12.036 1.00 96.88 118 LEU A O 1
ATOM 864 N N . ASN A 1 119 ? 11.565 -2.432 -13.042 1.00 96.81 119 ASN A N 1
ATOM 865 C CA . ASN A 1 119 ? 12.487 -2.176 -14.135 1.00 96.81 119 ASN A CA 1
ATOM 866 C C . ASN A 1 119 ? 11.705 -2.019 -15.434 1.00 96.81 119 ASN A C 1
ATOM 868 O O . ASN A 1 119 ? 10.909 -2.881 -15.793 1.00 96.81 119 ASN A O 1
ATOM 872 N N . VAL A 1 120 ? 11.973 -0.930 -16.149 1.00 96.62 120 VAL A N 1
ATOM 873 C CA . VAL A 1 120 ? 11.384 -0.627 -17.454 1.00 96.62 120 VAL A CA 1
ATOM 874 C C . VAL A 1 120 ? 12.504 -0.527 -18.475 1.00 96.62 120 VAL A C 1
ATOM 876 O O . VAL A 1 120 ? 13.462 0.214 -18.274 1.00 96.62 120 VAL A O 1
ATOM 879 N N . THR A 1 121 ? 12.386 -1.255 -19.575 1.00 97.00 121 THR A N 1
ATOM 880 C CA . THR A 1 121 ? 13.324 -1.212 -20.697 1.00 97.00 121 THR A CA 1
ATOM 881 C C . THR A 1 121 ? 12.620 -0.609 -21.898 1.00 97.00 121 THR A C 1
ATOM 883 O O . THR A 1 121 ? 11.575 -1.106 -22.329 1.00 97.00 121 THR A O 1
ATOM 886 N N . SER A 1 122 ? 13.187 0.472 -22.431 1.00 96.81 122 SER A N 1
ATOM 887 C CA . SER A 1 122 ? 12.664 1.098 -23.641 1.00 96.81 122 SER A CA 1
ATOM 888 C C . SER A 1 122 ? 12.943 0.252 -24.880 1.00 96.81 122 SER A C 1
ATOM 890 O O . SER A 1 122 ? 13.892 -0.529 -24.910 1.00 96.81 122 SER A O 1
ATOM 892 N N . SER A 1 123 ? 12.130 0.414 -25.926 1.00 97.12 123 SER A N 1
ATOM 893 C CA . SER A 1 123 ? 12.446 -0.170 -27.235 1.00 97.12 123 SER A CA 1
ATOM 894 C C . SER A 1 123 ? 13.789 0.361 -27.754 1.00 97.12 123 SER A C 1
ATOM 896 O O . SER A 1 123 ? 14.115 1.533 -27.552 1.00 97.12 123 SER A O 1
ATOM 898 N N . ILE A 1 124 ? 14.547 -0.475 -28.471 1.00 96.94 124 ILE A N 1
ATOM 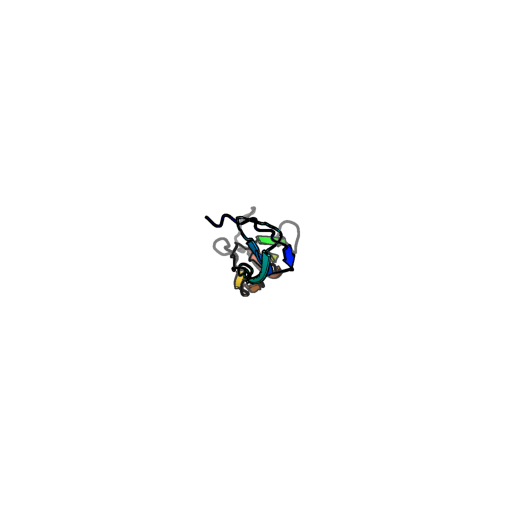899 C CA . ILE A 1 124 ? 15.773 -0.045 -29.169 1.00 96.94 124 ILE A CA 1
ATOM 900 C C . ILE A 1 124 ? 15.489 0.963 -30.293 1.00 96.94 124 ILE A C 1
ATOM 902 O O . ILE A 1 124 ? 16.372 1.735 -30.651 1.00 96.94 124 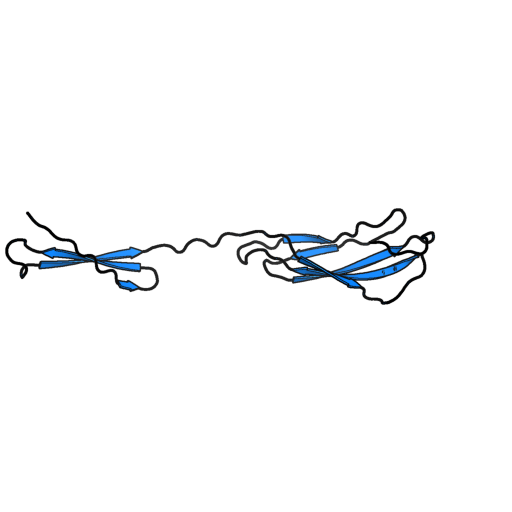ILE A O 1
ATOM 906 N N . ASP A 1 125 ? 14.254 0.986 -30.801 1.00 95.06 125 ASP A N 1
ATOM 907 C CA . ASP A 1 125 ? 13.795 1.886 -31.863 1.00 95.06 125 ASP A CA 1
ATOM 908 C C . ASP A 1 125 ? 13.022 3.098 -31.302 1.00 95.06 125 ASP A C 1
ATOM 910 O O . ASP A 1 125 ? 12.370 3.833 -32.048 1.00 95.06 125 ASP A O 1
ATOM 914 N N . ALA A 1 126 ? 13.044 3.305 -29.977 1.00 94.31 126 ALA A N 1
ATOM 915 C CA . ALA A 1 126 ? 12.359 4.427 -29.347 1.00 94.31 126 ALA A CA 1
ATOM 916 C C . ALA A 1 126 ? 12.921 5.763 -29.860 1.00 94.31 126 ALA A C 1
ATOM 918 O O . ALA A 1 126 ? 14.129 6.002 -29.844 1.00 94.31 126 ALA A O 1
ATOM 919 N N . SER A 1 127 ? 12.026 6.650 -30.296 1.00 92.75 127 SER A N 1
ATOM 920 C CA . SER A 1 127 ? 12.398 8.018 -30.663 1.00 92.75 127 SER A CA 1
ATOM 921 C C . SER A 1 127 ? 12.714 8.843 -29.416 1.00 92.75 127 SER A C 1
ATOM 923 O O . SER A 1 127 ? 12.189 8.568 -28.333 1.00 92.75 127 SER A O 1
ATOM 925 N N . GLU A 1 128 ? 13.540 9.875 -29.576 1.00 90.38 128 GLU A N 1
ATOM 926 C CA . GLU A 1 128 ? 13.804 10.856 -28.523 1.00 90.38 128 GLU A CA 1
ATOM 927 C C . GLU A 1 128 ? 12.488 11.480 -28.030 1.00 90.38 128 GLU A C 1
ATOM 929 O O . GLU A 1 128 ? 11.654 11.914 -28.828 1.00 90.38 128 GLU A O 1
ATOM 934 N N . GLY A 1 129 ? 12.283 11.492 -26.713 1.00 87.94 129 GLY A N 1
ATOM 935 C CA . GLY A 1 129 ? 11.060 12.012 -26.115 1.00 87.94 129 GLY A CA 1
ATOM 936 C C . GLY A 1 129 ? 10.886 11.637 -24.646 1.00 87.94 129 GLY A C 1
ATOM 937 O O . GLY A 1 129 ? 11.665 10.875 -24.075 1.00 87.94 129 GLY A O 1
ATOM 938 N N . VAL A 1 130 ? 9.828 12.182 -24.045 1.00 86.44 130 VAL A N 1
ATOM 939 C CA . VAL A 1 130 ? 9.402 11.883 -22.673 1.00 86.44 130 VAL A CA 1
ATOM 940 C C . VAL A 1 130 ? 8.157 11.005 -22.736 1.00 86.44 130 VAL A C 1
ATOM 942 O O . VAL A 1 130 ? 7.159 11.392 -23.344 1.00 86.44 130 VAL A O 1
ATOM 945 N N . TYR A 1 131 ? 8.227 9.836 -22.102 1.00 82.75 131 TYR A N 1
ATOM 946 C CA . TYR A 1 131 ? 7.158 8.840 -22.083 1.00 82.75 131 TYR A CA 1
ATOM 947 C C . TYR A 1 131 ? 6.538 8.806 -20.673 1.00 82.75 131 TYR A C 1
ATOM 949 O O . TYR A 1 131 ? 7.283 8.549 -19.722 1.00 82.75 131 TYR A O 1
ATOM 957 N N . PRO A 1 132 ? 5.243 9.154 -20.521 1.00 67.81 132 PRO A N 1
ATOM 958 C CA . PRO A 1 132 ? 4.548 9.158 -19.233 1.00 67.81 132 PRO A CA 1
ATOM 959 C C . PRO A 1 132 ? 4.148 7.758 -18.757 1.00 67.81 132 PRO A C 1
ATOM 961 O O . PRO A 1 132 ? 3.978 6.861 -19.615 1.00 67.81 132 PRO A O 1
#

Secondary structure (DSSP, 8-state):
--------EEEETTEEEEEEEEE-SS-TTSEEEEEEEEE-PPPPPPP---PPEEEEEESS-S---TT-EEEEEEEEE--S-TTSPPEEEEEE----TT-EE-EEEEEE-TT-EEEEEEEEE--TTPPSS---

pLDDT: mean 88.2, std 14.3, range [42.97, 97.88]

Nearest PDB structures (foldseek):
  8ayh-assembly1_A  TM=3.680E-01  e=1.066E-01  Homo sapiens
  4e0s-assembly1_A  TM=4.097E-01  e=2.718E-01  Homo sapiens
  7p4l-assembly1_B  TM=6.325E-01  e=4.271E+00  metagenome
  6bga-assembly1_A  TM=2.473E-01  e=1.959E+00  Mus musculus
  4p2o-assembly1_A  TM=2.350E-01  e=1.859E+00  Mus musculus

Sequence (132 aa):
QVVATTYVFNKQETAYEIAIQAVNGADSRYLNQVTANYTVEAPMEVCLLANPVLALTANQSGEVAPGTTVSYTATLTSQDSETCDAAVVDVIANVPDGWTADSNTVTLEPGGKASVKLNVTSSIDASEGVYP

Organism: NCBI:txid320778

InterPro domains:
  IPR013783 Immunoglobulin-like fold [G3DSA:2.60.40.10] (50-132)
  IPR018905 Alpha-galactosidase, NEW3 domain [PF10633] (65-132)

Radius of gyration: 32.74 Å; Cα contacts (8 Å, |Δi|>4): 254; chains: 1; bounding box: 70×21×87 Å

Foldseek 3Di:
DFDDDDWDWDDDPFKTKTKDKGADPVDRVDMDIDIDIDGDDDDDDDKDFDDKDKDKDWPDDDDDAAQDKTKIKIKIFGQIDQPDAWDKDKDDDDFDPQKDKDIDIDTAHHRGMDIDMIIITGHNPDDDDDDD